Protein AF-A0A941VKL2-F1 (afdb_monomer)

Mean predicted aligned error: 4.34 Å

Solvent-accessible surface area (backbone atoms only — not comparable to full-atom values): 3890 Å² total; per-residue (Å²): 134,80,76,37,49,49,58,51,46,34,51,52,18,46,35,34,69,72,65,77,38,62,60,69,63,49,51,48,39,58,73,72,40,47,62,51,60,49,39,72,74,75,47,58,73,94,30,62,58,90,70,56,66,90,72,26,42,80,56,70,80,79,80,127

Secondary structure (DSSP, 8-state):
-PPPHHHHHHHHHHHHHTTSS-HHHHHHHHHTTHHHHHHHHHS-GGG-----GGGSTT------

Radius of gyration: 11.57 Å; Cα contacts (8 Å, |Δi|>4): 53; chains: 1; bounding box: 24×19×35 Å

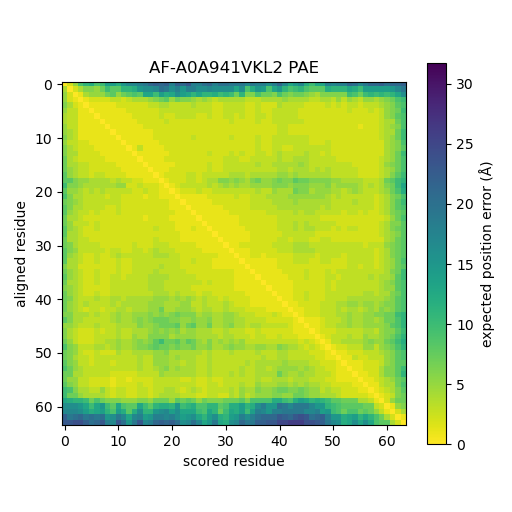Nearest PDB structures (foldseek):
  1imf-assembly1_A-2  TM=5.533E-01  e=8.355E+00  Homo sapiens
  8w7l-assembly1_B  TM=3.313E-01  e=5.986E+00  Streptococcus pneumoniae

Sequence (64 aa):
KGRTLMEALCVLGSMKLEGQIDPDLFDIFINEKVYLSYAEKFLSPKQIDNVVLSQIPGYASPTQ

Foldseek 3Di:
DDAALQRVLQVVLVCVVVVVDDLVVNQCCVVVVVSVVCCVVPNDPVRHDDHDQVNRHNDDNPPD

Structure (mmCIF, N/CA/C/O backbone):
data_AF-A0A941VKL2-F1
#
_entry.id   AF-A0A941VKL2-F1
#
loop_
_atom_site.group_PDB
_atom_site.id
_atom_site.type_symbol
_atom_site.label_atom_id
_atom_site.label_alt_id
_atom_site.label_comp_id
_atom_site.label_asym_id
_atom_site.label_entity_id
_atom_site.label_seq_id
_atom_site.pdbx_PDB_ins_code
_atom_site.Cartn_x
_atom_site.Cartn_y
_atom_site.Cartn_z
_atom_site.occupancy
_atom_site.B_iso_or_equiv
_atom_site.auth_seq_id
_atom_site.auth_comp_id
_atom_site.auth_asym_id
_atom_site.auth_atom_id
_atom_site.pdbx_PDB_model_num
ATOM 1 N N . LYS A 1 1 ?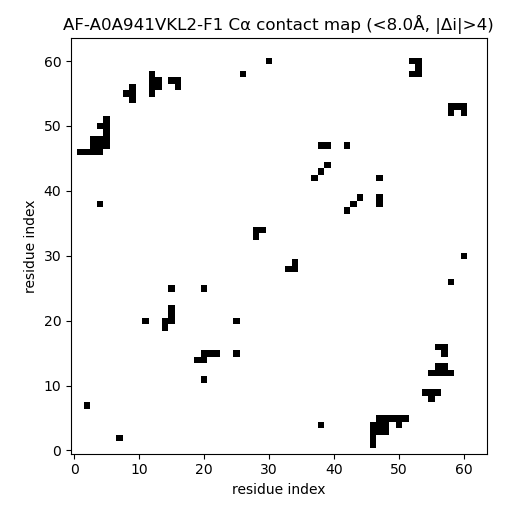 4.605 -4.736 17.453 1.00 55.84 1 LYS A N 1
ATOM 2 C CA . LYS A 1 1 ? 3.969 -3.679 16.630 1.00 55.84 1 LYS A CA 1
ATOM 3 C C . LYS A 1 1 ? 3.850 -4.237 15.222 1.00 55.84 1 LYS A C 1
ATOM 5 O O . LYS A 1 1 ? 4.879 -4.608 14.677 1.00 55.84 1 LYS A O 1
ATOM 10 N N . GLY A 1 2 ? 2.633 -4.433 14.714 1.00 65.44 2 GLY A N 1
ATOM 11 C CA . GLY A 1 2 ? 2.445 -4.835 13.317 1.00 65.44 2 GLY A CA 1
ATOM 12 C C . GLY A 1 2 ? 2.790 -3.669 12.394 1.00 65.44 2 GLY A C 1
ATOM 13 O O . GLY A 1 2 ? 2.636 -2.521 12.813 1.00 65.44 2 GLY A O 1
ATOM 14 N N . ARG A 1 3 ? 3.271 -3.967 11.184 1.00 78.88 3 ARG A N 1
ATOM 15 C CA . ARG A 1 3 ? 3.464 -2.955 10.138 1.00 78.88 3 ARG A CA 1
ATOM 16 C C . ARG A 1 3 ? 2.124 -2.313 9.792 1.00 78.88 3 ARG A C 1
ATOM 18 O O . ARG A 1 3 ? 1.081 -2.978 9.889 1.00 78.88 3 ARG A O 1
ATOM 25 N N . THR A 1 4 ? 2.160 -1.037 9.435 1.00 89.62 4 THR A N 1
ATOM 26 C CA . THR A 1 4 ? 0.972 -0.338 8.941 1.00 89.62 4 THR A CA 1
ATOM 27 C C . THR A 1 4 ? 0.696 -0.719 7.484 1.00 89.62 4 THR A C 1
ATOM 29 O O . THR A 1 4 ? 1.545 -1.314 6.809 1.00 89.62 4 THR A O 1
ATOM 32 N N . LEU A 1 5 ? -0.507 -0.422 6.997 1.00 91.44 5 LEU A N 1
ATOM 33 C CA . LEU A 1 5 ? -0.903 -0.689 5.618 1.00 91.44 5 LEU A CA 1
ATOM 34 C C . LEU A 1 5 ? 0.031 0.023 4.630 1.00 91.44 5 LEU A C 1
ATOM 36 O O . LEU A 1 5 ? 0.478 -0.595 3.667 1.00 91.44 5 LEU A O 1
ATOM 40 N N . MET A 1 6 ? 0.393 1.276 4.905 1.00 92.81 6 MET A N 1
ATOM 41 C CA . MET A 1 6 ? 1.331 2.031 4.076 1.00 92.81 6 MET A CA 1
ATOM 42 C C . MET A 1 6 ? 2.729 1.404 4.043 1.00 92.81 6 MET A C 1
ATOM 44 O O . MET A 1 6 ? 3.312 1.279 2.970 1.00 92.81 6 MET A O 1
ATOM 48 N N . GLU A 1 7 ? 3.261 0.937 5.178 1.00 91.69 7 GLU A N 1
ATOM 49 C CA . GLU A 1 7 ? 4.555 0.237 5.190 1.00 91.69 7 GLU A CA 1
ATOM 50 C C . GLU A 1 7 ? 4.523 -1.044 4.346 1.00 91.69 7 GLU A C 1
ATOM 52 O O . GLU A 1 7 ? 5.483 -1.346 3.638 1.00 91.69 7 GLU A O 1
ATOM 57 N N . ALA A 1 8 ? 3.421 -1.799 4.402 1.00 92.00 8 ALA A N 1
ATOM 58 C CA . ALA A 1 8 ? 3.258 -3.000 3.589 1.00 92.00 8 ALA A CA 1
ATOM 59 C C . ALA A 1 8 ? 3.218 -2.667 2.089 1.00 92.00 8 ALA A C 1
ATOM 61 O O . ALA A 1 8 ? 3.883 -3.334 1.297 1.00 92.00 8 ALA A O 1
ATOM 62 N N . LEU A 1 9 ? 2.498 -1.609 1.706 1.00 93.00 9 LEU A N 1
ATOM 63 C CA . LEU A 1 9 ? 2.435 -1.136 0.323 1.00 93.00 9 LEU A CA 1
ATOM 64 C C . LEU A 1 9 ? 3.783 -0.621 -0.185 1.00 93.00 9 LEU A C 1
ATOM 66 O O . LEU A 1 9 ? 4.136 -0.902 -1.327 1.00 93.00 9 LEU A O 1
ATOM 70 N N . CYS A 1 10 ? 4.568 0.057 0.657 1.00 93.38 10 CYS A N 1
ATOM 71 C CA . CYS A 1 10 ? 5.930 0.456 0.304 1.00 93.38 10 CYS A CA 1
ATOM 72 C C . CYS A 1 10 ? 6.813 -0.749 -0.018 1.00 93.38 10 CYS A C 1
ATOM 74 O O . CYS A 1 10 ? 7.508 -0.741 -1.030 1.00 93.38 10 CYS A O 1
ATOM 76 N N . VAL A 1 11 ? 6.755 -1.798 0.807 1.00 92.88 11 VAL A N 1
ATOM 77 C CA . VAL A 1 11 ? 7.515 -3.031 0.562 1.00 92.88 11 VAL A CA 1
ATOM 78 C C . VAL A 1 11 ? 7.076 -3.694 -0.743 1.00 92.88 11 VAL A C 1
ATOM 80 O O . VAL A 1 11 ? 7.929 -4.069 -1.540 1.00 92.88 11 VAL A O 1
ATOM 83 N N . LEU A 1 12 ? 5.768 -3.797 -1.002 1.00 92.56 12 LEU A N 1
ATOM 84 C CA . LEU A 1 12 ? 5.270 -4.361 -2.262 1.00 92.56 12 LEU A CA 1
ATOM 85 C C . LEU A 1 12 ? 5.707 -3.526 -3.477 1.00 92.56 12 LEU A C 1
ATOM 87 O O . LEU A 1 12 ? 6.089 -4.082 -4.503 1.00 92.56 12 LEU A O 1
ATOM 91 N N . GLY A 1 13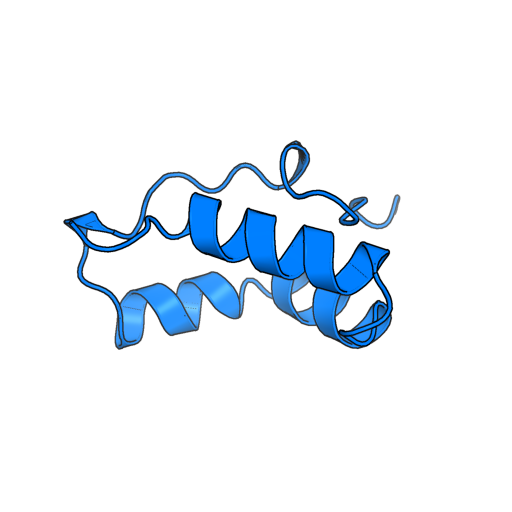 ? 5.718 -2.200 -3.345 1.00 93.56 13 GLY A N 1
ATOM 92 C CA . GLY A 1 13 ? 6.230 -1.298 -4.370 1.00 93.56 13 GLY A CA 1
ATOM 93 C C . GLY A 1 13 ? 7.725 -1.492 -4.654 1.00 93.56 13 GLY A C 1
ATOM 94 O O . GLY A 1 13 ? 8.147 -1.528 -5.809 1.00 93.56 13 GLY A O 1
ATOM 95 N N . SER A 1 14 ? 8.540 -1.706 -3.616 1.00 94.19 14 SER A N 1
ATOM 96 C CA . SER A 1 14 ? 9.953 -2.069 -3.782 1.00 94.19 14 SER A CA 1
ATOM 97 C C . SER A 1 14 ? 10.112 -3.421 -4.479 1.00 94.19 14 SER A C 1
ATOM 99 O O . SER A 1 14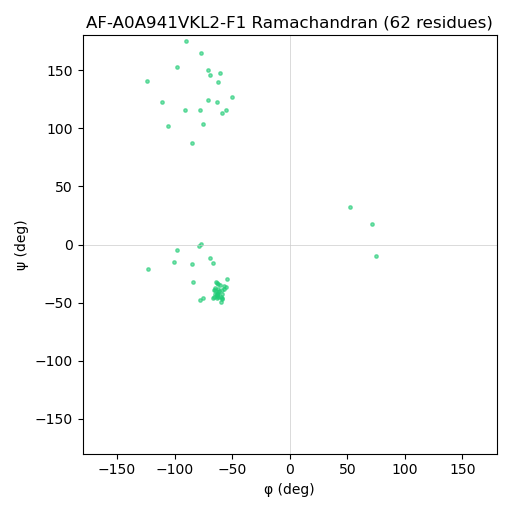 ? 10.890 -3.525 -5.420 1.00 94.19 14 SER A O 1
ATOM 101 N N . MET A 1 15 ? 9.308 -4.421 -4.113 1.00 93.25 15 MET A N 1
ATOM 102 C CA . MET A 1 15 ? 9.330 -5.735 -4.763 1.00 93.25 15 MET A CA 1
ATOM 103 C C . MET A 1 15 ? 8.931 -5.670 -6.248 1.00 93.25 15 MET A C 1
ATOM 105 O O . MET A 1 15 ? 9.480 -6.422 -7.053 1.00 93.25 15 MET A O 1
ATOM 109 N N . LYS A 1 16 ? 8.024 -4.756 -6.637 1.00 93.25 16 LYS A N 1
ATOM 110 C CA . LYS A 1 16 ? 7.755 -4.437 -8.052 1.00 93.25 16 LYS A C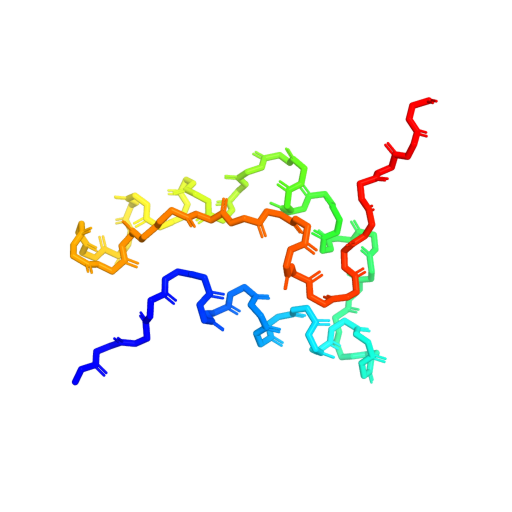A 1
ATOM 111 C C . LYS A 1 16 ? 9.018 -3.918 -8.742 1.00 93.25 16 LYS A C 1
ATOM 113 O O . LYS A 1 16 ? 9.366 -4.402 -9.814 1.00 93.25 16 LYS A O 1
ATOM 118 N N . LEU A 1 17 ? 9.709 -2.946 -8.139 1.00 91.75 17 LEU A N 1
ATOM 119 C CA . LEU A 1 17 ? 10.942 -2.373 -8.699 1.00 91.75 17 LEU A CA 1
ATOM 120 C C . LEU A 1 17 ? 12.068 -3.407 -8.829 1.00 91.75 17 LEU A C 1
ATOM 122 O O . LEU A 1 17 ? 12.848 -3.349 -9.775 1.00 91.75 17 LEU A O 1
ATOM 126 N N . GLU A 1 18 ? 12.134 -4.363 -7.905 1.00 93.94 18 GLU A N 1
ATOM 127 C CA . GLU A 1 18 ? 13.082 -5.482 -7.929 1.00 93.94 18 GLU A CA 1
ATOM 128 C C . GLU A 1 18 ? 12.667 -6.607 -8.899 1.00 93.94 18 GLU A C 1
ATOM 130 O O . GLU A 1 18 ? 13.388 -7.594 -9.041 1.00 93.94 18 GLU A O 1
ATOM 135 N N . GLY A 1 19 ? 11.520 -6.480 -9.579 1.00 92.06 19 GLY A N 1
ATOM 136 C CA . GLY A 1 19 ? 11.016 -7.471 -10.535 1.00 92.06 19 GLY A CA 1
ATOM 137 C C . GLY A 1 19 ? 10.506 -8.761 -9.888 1.00 92.06 19 GLY A C 1
ATOM 138 O O . GLY A 1 19 ? 10.377 -9.780 -10.563 1.00 92.06 19 GLY A O 1
ATOM 139 N N . GLN A 1 20 ? 10.229 -8.744 -8.581 1.00 93.44 20 GLN A N 1
ATOM 140 C CA . GLN A 1 20 ? 9.677 -9.890 -7.851 1.00 93.44 20 GLN A CA 1
ATOM 141 C C . GLN A 1 20 ? 8.148 -9.975 -7.943 1.00 93.44 20 GLN A C 1
ATOM 143 O O . GLN A 1 20 ? 7.571 -11.018 -7.632 1.00 93.44 20 GLN A O 1
ATOM 148 N N . ILE A 1 21 ? 7.493 -8.881 -8.335 1.00 91.00 21 ILE A N 1
ATOM 149 C CA . ILE A 1 21 ? 6.044 -8.781 -8.524 1.00 91.00 21 ILE A CA 1
ATOM 150 C C . ILE A 1 21 ? 5.776 -8.307 -9.947 1.00 91.00 21 ILE A C 1
ATOM 152 O O . ILE A 1 21 ? 6.478 -7.437 -10.462 1.00 91.00 21 ILE A O 1
ATOM 156 N N . ASP A 1 22 ? 4.741 -8.873 -10.560 1.00 93.12 22 ASP A N 1
ATOM 157 C CA . ASP A 1 22 ? 4.260 -8.445 -11.865 1.00 93.12 22 ASP A CA 1
ATOM 158 C C . ASP A 1 22 ? 3.745 -6.988 -11.803 1.00 93.12 22 ASP A C 1
ATOM 160 O O . ASP A 1 22 ? 2.878 -6.677 -10.973 1.00 93.12 22 ASP A O 1
ATOM 164 N N . PRO A 1 23 ? 4.297 -6.073 -12.621 1.00 90.25 23 PRO A N 1
ATOM 165 C CA . PRO A 1 23 ? 3.986 -4.654 -12.536 1.00 90.25 23 PRO A CA 1
ATOM 166 C C . PRO A 1 23 ? 2.530 -4.342 -12.891 1.00 90.25 23 PRO A C 1
ATOM 168 O O . PRO A 1 23 ? 1.925 -3.521 -12.203 1.00 90.25 23 PRO A O 1
ATOM 171 N N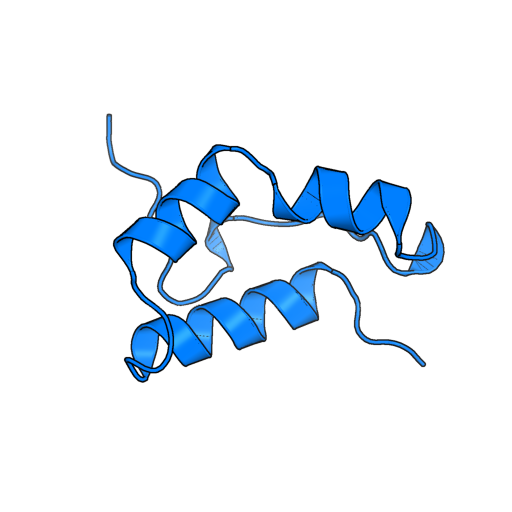 . ASP A 1 24 ? 1.959 -5.016 -13.891 1.00 91.19 24 ASP A N 1
ATOM 172 C CA . ASP A 1 24 ? 0.565 -4.840 -14.303 1.00 91.19 24 ASP A CA 1
ATOM 173 C C . ASP A 1 24 ? -0.397 -5.311 -13.205 1.00 91.19 24 ASP A C 1
ATOM 175 O O . ASP A 1 24 ? -1.338 -4.601 -12.842 1.00 91.19 24 ASP A O 1
ATOM 179 N N . LEU A 1 25 ? -0.133 -6.476 -12.603 1.00 91.25 25 LEU A N 1
ATOM 180 C CA . LEU A 1 25 ? -0.929 -6.985 -11.486 1.00 91.25 25 LEU A CA 1
ATOM 181 C C . LEU A 1 25 ? -0.867 -6.049 -10.277 1.00 91.25 25 LEU A C 1
ATOM 183 O O . LEU A 1 25 ? -1.890 -5.806 -9.633 1.00 91.25 25 LEU A O 1
ATOM 187 N N . PHE A 1 26 ? 0.320 -5.529 -9.961 1.00 92.81 26 PHE A N 1
ATOM 188 C CA . PHE A 1 26 ? 0.480 -4.570 -8.874 1.00 92.81 26 PHE A CA 1
ATOM 189 C C . PHE A 1 26 ? -0.290 -3.277 -9.153 1.00 92.81 26 PHE A C 1
ATOM 191 O O . PHE A 1 26 ? -1.007 -2.792 -8.279 1.00 92.81 26 PHE A O 1
ATOM 198 N N . ASP A 1 27 ? -0.206 -2.744 -10.370 1.00 91.38 27 ASP A N 1
ATOM 199 C CA . ASP A 1 27 ? -0.894 -1.507 -10.726 1.00 91.38 27 ASP A CA 1
ATOM 200 C C . ASP A 1 27 ? -2.419 -1.677 -10.671 1.00 91.38 27 ASP A C 1
ATOM 202 O O . ASP A 1 27 ? -3.106 -0.802 -10.141 1.00 91.38 27 ASP A O 1
ATOM 206 N N . ILE A 1 28 ? -2.963 -2.820 -11.105 1.00 92.00 28 ILE A N 1
ATOM 207 C CA . ILE A 1 28 ? -4.390 -3.151 -10.936 1.00 92.00 28 ILE A CA 1
ATOM 208 C C . ILE A 1 28 ? -4.749 -3.269 -9.450 1.00 92.00 28 ILE A C 1
ATOM 210 O O . ILE A 1 28 ? -5.744 -2.699 -9.006 1.00 92.00 28 ILE A O 1
ATOM 214 N N . PHE A 1 29 ? -3.932 -3.969 -8.659 1.00 92.00 29 PHE A N 1
ATOM 215 C CA . PHE A 1 29 ? -4.152 -4.162 -7.222 1.00 92.00 29 PHE A CA 1
ATOM 216 C C . PHE A 1 29 ? -4.260 -2.834 -6.455 1.00 92.00 29 PHE A C 1
ATOM 218 O O . PHE A 1 29 ? -5.088 -2.710 -5.543 1.00 92.00 29 PHE A O 1
ATOM 225 N N . ILE A 1 30 ? -3.452 -1.838 -6.837 1.00 92.25 30 ILE A N 1
ATOM 226 C CA . ILE A 1 30 ? -3.496 -0.488 -6.271 1.00 92.25 30 ILE A CA 1
ATOM 227 C C . ILE A 1 30 ? -4.660 0.334 -6.843 1.00 92.25 30 ILE A C 1
ATOM 229 O O . ILE A 1 30 ? -5.409 0.925 -6.062 1.00 92.25 30 ILE A O 1
ATOM 233 N N . ASN A 1 31 ? -4.858 0.351 -8.165 1.00 91.25 31 ASN A N 1
ATOM 234 C CA . ASN A 1 31 ? -5.930 1.119 -8.815 1.00 91.25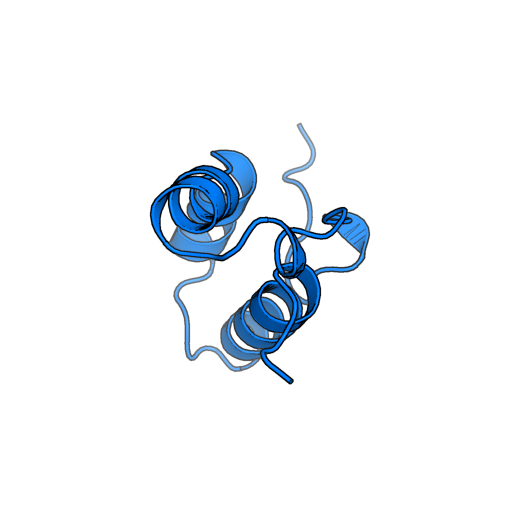 31 ASN A CA 1
ATOM 235 C C . ASN A 1 31 ? -7.322 0.711 -8.318 1.00 91.25 31 ASN A C 1
ATOM 237 O O . ASN A 1 31 ? -8.119 1.562 -7.921 1.00 91.25 31 ASN A O 1
ATOM 241 N N . GLU A 1 32 ? -7.578 -0.593 -8.250 1.00 92.50 32 GLU A N 1
ATOM 242 C CA . GLU A 1 32 ? -8.855 -1.157 -7.800 1.00 92.50 32 GLU A CA 1
ATOM 243 C C . GLU A 1 32 ? -9.012 -1.120 -6.270 1.00 92.50 32 GLU A C 1
ATOM 245 O O . GLU A 1 32 ? -10.017 -1.575 -5.726 1.00 92.50 32 GLU A O 1
ATOM 250 N N . LYS A 1 33 ? -8.017 -0.592 -5.540 1.00 92.00 33 LYS A N 1
ATOM 251 C CA . LYS A 1 33 ? -7.989 -0.533 -4.069 1.00 92.00 33 LYS A CA 1
ATOM 252 C C . LYS A 1 33 ? -8.234 -1.894 -3.407 1.00 92.00 33 LYS A C 1
ATOM 254 O O . LYS A 1 33 ? -8.766 -1.972 -2.296 1.00 92.00 33 LYS A O 1
ATOM 259 N N . VAL A 1 34 ? -7.797 -2.980 -4.048 1.00 93.31 34 VAL A N 1
ATOM 260 C CA . VAL A 1 34 ? -7.931 -4.346 -3.513 1.00 93.31 34 VAL A CA 1
ATOM 261 C C . VAL A 1 34 ? -7.182 -4.470 -2.185 1.00 93.31 34 VAL A C 1
ATOM 263 O O . VAL A 1 34 ? -7.672 -5.116 -1.256 1.00 93.31 34 VAL A O 1
ATOM 266 N N . TYR A 1 35 ? -6.047 -3.776 -2.049 1.00 91.75 35 TYR A N 1
ATOM 267 C CA . TYR A 1 35 ? -5.303 -3.676 -0.791 1.00 91.75 35 TYR A CA 1
ATOM 268 C C . TYR A 1 35 ? -6.157 -3.164 0.375 1.00 91.75 35 TYR A C 1
ATOM 270 O O . TYR A 1 35 ? -5.984 -3.628 1.500 1.00 91.75 35 TYR A O 1
ATOM 278 N N . LEU A 1 36 ? -7.082 -2.232 0.118 1.00 91.25 36 LEU A N 1
ATOM 279 C CA . LEU A 1 36 ? -7.939 -1.647 1.143 1.00 91.25 36 LEU A CA 1
ATOM 280 C C . LEU A 1 36 ? -9.025 -2.638 1.554 1.00 91.25 36 LEU A C 1
ATOM 282 O O . LEU A 1 36 ? -9.181 -2.900 2.740 1.00 91.25 36 LEU A O 1
ATOM 286 N N . SER A 1 37 ? -9.680 -3.278 0.581 1.00 92.00 37 SER A N 1
ATOM 287 C CA . SER A 1 37 ? -10.671 -4.332 0.853 1.00 92.00 37 SER A CA 1
ATOM 288 C C . SER A 1 37 ? -10.062 -5.495 1.648 1.00 92.00 37 SER A C 1
ATOM 290 O O . SER A 1 37 ? -10.685 -6.048 2.556 1.00 92.00 37 SER A O 1
ATOM 292 N N . TYR A 1 38 ? -8.817 -5.863 1.332 1.00 91.81 38 TYR A N 1
ATOM 293 C CA . TYR A 1 38 ? -8.065 -6.852 2.099 1.00 91.81 38 TYR A CA 1
ATOM 294 C C . TYR A 1 38 ? -7.748 -6.342 3.513 1.00 91.81 38 TYR A C 1
ATOM 296 O O . TYR A 1 38 ? -7.969 -7.051 4.495 1.00 91.81 38 TYR A O 1
ATOM 304 N N . ALA A 1 39 ? -7.271 -5.103 3.639 1.00 91.62 39 ALA A N 1
ATOM 305 C CA . ALA A 1 39 ? -6.961 -4.493 4.924 1.00 91.62 39 ALA A CA 1
ATOM 306 C C . ALA A 1 39 ? -8.183 -4.436 5.849 1.00 91.62 39 ALA A C 1
ATOM 308 O O . ALA A 1 39 ? -8.089 -4.843 7.000 1.00 91.62 39 ALA A O 1
ATOM 309 N N . GLU A 1 40 ? -9.341 -4.019 5.348 1.00 91.44 40 GLU A N 1
ATOM 310 C CA . GLU A 1 40 ? -10.577 -3.938 6.131 1.00 91.44 40 GLU A CA 1
ATOM 311 C C . GLU A 1 40 ? -11.063 -5.308 6.618 1.00 91.44 40 GLU A C 1
ATOM 313 O O . GLU A 1 40 ? -11.637 -5.417 7.701 1.00 91.44 40 GLU A O 1
ATOM 318 N N . LYS A 1 41 ? -10.813 -6.368 5.842 1.00 93.06 41 LYS A N 1
ATOM 319 C CA . LYS A 1 41 ? -11.245 -7.729 6.179 1.00 93.06 41 LYS A CA 1
ATOM 320 C C . LYS A 1 41 ? -10.284 -8.462 7.117 1.00 93.06 41 LYS A C 1
ATOM 322 O O . LYS A 1 41 ? -10.730 -9.311 7.888 1.00 93.06 41 LYS A O 1
ATOM 327 N N . PHE A 1 42 ? -8.983 -8.181 7.029 1.00 90.12 42 PHE A N 1
ATOM 328 C CA . PHE A 1 42 ? -7.946 -8.991 7.680 1.00 90.12 42 PHE A CA 1
ATOM 329 C C . PHE A 1 42 ? -7.032 -8.220 8.639 1.00 90.12 42 PHE A C 1
ATOM 331 O O . PHE A 1 42 ? -6.404 -8.843 9.496 1.00 90.12 42 PHE A O 1
ATOM 338 N N . LEU A 1 43 ? -6.929 -6.893 8.525 1.00 88.56 43 LEU A N 1
ATOM 339 C CA . LEU A 1 43 ? -6.108 -6.071 9.414 1.00 88.56 43 LEU A CA 1
ATOM 340 C C . LEU A 1 43 ? -6.949 -5.440 10.520 1.00 88.56 43 LEU A C 1
ATOM 342 O O . LEU A 1 43 ? -8.139 -5.170 10.386 1.00 88.56 43 LEU A O 1
ATOM 346 N N . SER A 1 44 ? -6.296 -5.169 11.648 1.00 89.81 44 SER A N 1
ATOM 347 C CA . SER A 1 44 ? -6.919 -4.367 12.697 1.00 89.81 44 SER A CA 1
ATOM 348 C C . SER A 1 44 ? -7.055 -2.911 12.234 1.00 89.81 44 SER A C 1
ATOM 350 O O . SER A 1 44 ? -6.111 -2.400 11.632 1.00 89.81 44 SER A O 1
ATOM 352 N N . PRO A 1 45 ? -8.113 -2.175 12.624 1.00 87.19 45 PRO A N 1
ATOM 353 C CA . PRO A 1 45 ? -8.289 -0.763 12.258 1.00 87.19 45 PRO A CA 1
ATOM 354 C C . PRO A 1 45 ? -7.092 0.124 12.627 1.00 87.19 45 PRO A C 1
ATOM 356 O O . PRO A 1 45 ? -6.779 1.082 11.938 1.00 87.19 45 PRO A O 1
ATOM 359 N N . LYS A 1 46 ? -6.363 -0.236 13.693 1.00 88.94 46 LYS A N 1
ATOM 360 C CA . LYS A 1 46 ? -5.134 0.448 14.132 1.00 88.94 46 LYS A CA 1
ATOM 361 C C . LYS A 1 46 ? -3.955 0.317 13.155 1.00 88.94 46 LYS A C 1
ATOM 363 O O . LYS A 1 46 ? -2.968 1.023 13.322 1.00 88.94 46 LYS A O 1
ATOM 368 N N . GLN A 1 47 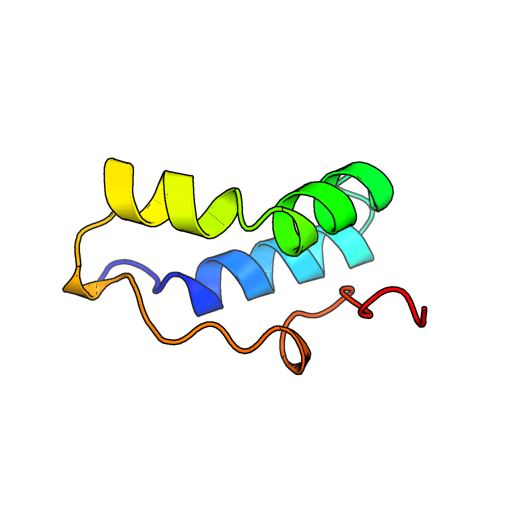? -4.016 -0.623 12.214 1.00 88.06 47 GLN A N 1
ATOM 369 C CA . GLN A 1 47 ? -3.005 -0.849 11.178 1.00 88.06 47 GLN A CA 1
ATOM 370 C C . GLN A 1 47 ? -3.409 -0.240 9.832 1.00 88.06 47 GLN A C 1
ATOM 372 O O . GLN A 1 47 ? -2.557 -0.121 8.958 1.00 88.06 47 GLN A O 1
ATOM 377 N N . ILE A 1 48 ? -4.683 0.127 9.663 1.00 89.94 48 ILE A N 1
ATOM 378 C CA . ILE A 1 48 ? -5.206 0.763 8.454 1.00 89.94 48 ILE A CA 1
ATOM 379 C C . ILE A 1 48 ? -4.946 2.263 8.583 1.00 89.94 48 ILE A C 1
ATOM 381 O O . ILE A 1 48 ? -5.750 3.009 9.137 1.00 89.94 48 ILE A O 1
ATOM 385 N N . ASP A 1 49 ? -3.768 2.690 8.145 1.00 89.00 49 ASP A N 1
ATOM 386 C CA . ASP A 1 49 ? -3.396 4.098 8.096 1.00 89.00 49 ASP A CA 1
ATOM 387 C C . ASP A 1 49 ? -3.767 4.739 6.745 1.00 89.00 49 ASP A C 1
ATOM 389 O O . ASP A 1 49 ? -4.264 4.079 5.829 1.00 89.00 49 ASP A O 1
ATOM 393 N N . ASN A 1 50 ? -3.566 6.053 6.633 1.00 87.12 50 ASN A N 1
ATOM 394 C CA . ASN A 1 50 ? -3.921 6.793 5.429 1.00 87.12 50 ASN A CA 1
ATOM 395 C C . ASN A 1 50 ? -2.904 6.535 4.309 1.00 87.12 50 ASN A C 1
ATOM 397 O O . ASN A 1 50 ? -1.815 7.108 4.299 1.00 87.12 50 ASN A O 1
ATOM 401 N N . VAL A 1 51 ? -3.292 5.710 3.339 1.00 88.94 51 VAL A N 1
ATOM 402 C CA . VAL A 1 51 ? -2.447 5.353 2.196 1.00 88.94 51 VAL A CA 1
ATOM 403 C C . VAL A 1 51 ? -2.294 6.534 1.241 1.00 88.94 51 VAL A C 1
ATOM 405 O O . VAL A 1 51 ? -3.274 7.053 0.703 1.00 88.94 51 VAL A O 1
ATOM 408 N N . VAL A 1 52 ? -1.045 6.915 0.976 1.00 89.06 52 VAL A N 1
ATOM 409 C CA . VAL A 1 52 ? -0.691 7.950 0.002 1.00 89.06 52 VAL A CA 1
ATOM 410 C C . VAL A 1 52 ? -0.102 7.277 -1.232 1.00 89.06 52 VAL A C 1
ATOM 412 O O . VAL A 1 52 ? 1.062 6.891 -1.240 1.00 89.06 52 VAL A O 1
ATOM 415 N N . LEU A 1 53 ? -0.903 7.148 -2.291 1.00 87.94 53 LEU A N 1
ATOM 416 C CA . LEU A 1 53 ? -0.503 6.433 -3.510 1.00 87.94 53 LEU A CA 1
ATOM 417 C C . LEU A 1 53 ? 0.778 6.990 -4.151 1.00 87.94 53 LEU A C 1
ATOM 419 O O . LEU A 1 53 ? 1.597 6.225 -4.641 1.00 87.94 53 LEU A O 1
ATOM 423 N N . SER A 1 54 ? 0.991 8.308 -4.092 1.00 88.25 54 SER A N 1
ATOM 424 C CA . SER A 1 54 ? 2.192 8.965 -4.634 1.00 88.25 54 SER A CA 1
ATOM 425 C C . SER A 1 54 ? 3.483 8.662 -3.865 1.00 88.25 54 SER A C 1
ATOM 427 O O . SER A 1 54 ? 4.563 9.004 -4.334 1.00 88.25 54 SER A O 1
ATOM 429 N N . GLN A 1 55 ? 3.382 8.049 -2.685 1.00 89.50 55 GLN A N 1
ATOM 430 C CA . GLN A 1 55 ? 4.520 7.628 -1.866 1.00 89.50 55 GLN A CA 1
ATOM 431 C C . GLN A 1 55 ? 4.845 6.140 -2.056 1.00 89.50 55 GLN A C 1
ATOM 433 O O . GLN A 1 55 ? 5.820 5.654 -1.487 1.00 89.50 55 GLN A O 1
ATOM 438 N N . ILE A 1 56 ? 4.040 5.406 -2.834 1.00 91.19 56 ILE A N 1
ATOM 439 C CA . ILE A 1 56 ? 4.287 3.994 -3.116 1.00 91.19 56 ILE A CA 1
ATOM 440 C C . ILE A 1 56 ? 5.394 3.906 -4.182 1.00 91.19 56 I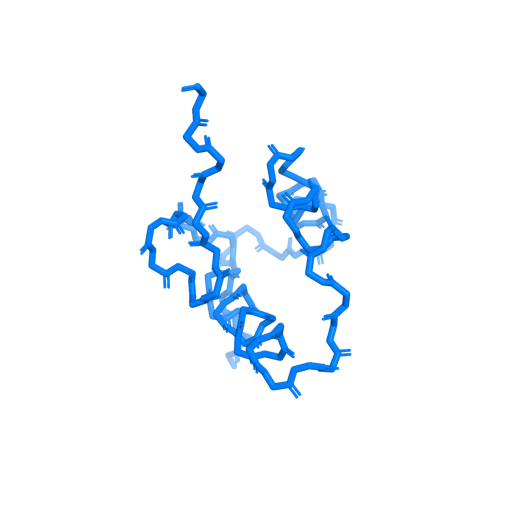LE A C 1
ATOM 442 O O . ILE A 1 56 ? 5.193 4.348 -5.315 1.00 91.19 56 ILE A O 1
ATOM 446 N N . PRO A 1 57 ? 6.566 3.335 -3.859 1.00 90.94 57 PRO A N 1
ATOM 447 C CA . PRO A 1 57 ? 7.645 3.172 -4.821 1.00 90.94 57 PRO A CA 1
ATOM 448 C C . PRO A 1 57 ? 7.198 2.263 -5.969 1.00 90.94 57 PRO A C 1
ATOM 450 O O . PRO A 1 57 ? 6.493 1.282 -5.765 1.00 90.94 57 PRO A O 1
ATOM 453 N N . GLY A 1 58 ? 7.579 2.601 -7.198 1.00 87.56 58 GLY A N 1
ATOM 454 C CA . GLY A 1 58 ? 7.204 1.825 -8.381 1.00 87.56 58 GLY A CA 1
ATOM 455 C C . GLY A 1 58 ? 5.751 1.984 -8.833 1.00 87.56 58 GLY A C 1
ATOM 456 O O . GLY A 1 58 ? 5.446 1.562 -9.944 1.00 87.56 58 GLY A O 1
ATOM 457 N N . TYR A 1 59 ? 4.871 2.629 -8.062 1.00 89.25 59 TYR A N 1
ATOM 458 C CA . TYR A 1 59 ? 3.535 2.999 -8.525 1.00 89.25 59 TYR A CA 1
ATOM 459 C C . TYR A 1 59 ? 3.557 4.401 -9.138 1.00 89.25 59 TYR A C 1
ATOM 461 O O . TYR A 1 59 ? 3.796 5.392 -8.449 1.00 89.25 59 TYR A O 1
ATOM 469 N N . ALA A 1 60 ? 3.270 4.496 -10.431 1.00 78.88 60 ALA A N 1
ATOM 470 C CA . ALA A 1 60 ? 2.881 5.748 -11.058 1.00 78.88 60 ALA A CA 1
ATOM 471 C C . ALA A 1 60 ? 1.409 5.596 -11.419 1.00 78.88 60 ALA A C 1
ATOM 473 O O . ALA A 1 60 ? 1.052 4.654 -12.125 1.00 78.88 60 ALA A O 1
ATOM 474 N N . SER A 1 61 ? 0.551 6.490 -10.918 1.00 65.69 61 SER A N 1
ATOM 475 C CA . SER A 1 61 ? -0.842 6.533 -11.363 1.00 65.69 61 SER A CA 1
ATOM 476 C C . SER A 1 61 ? -0.845 6.545 -12.892 1.00 65.69 61 SER A C 1
ATOM 478 O O . SER A 1 61 ? -0.144 7.402 -13.451 1.00 65.69 61 SER A O 1
ATOM 480 N N . PRO A 1 62 ? -1.572 5.637 -13.568 1.00 63.66 62 PRO A N 1
ATOM 481 C CA . PRO A 1 62 ? -1.676 5.707 -15.012 1.00 63.66 62 PRO A CA 1
ATOM 482 C C . PRO A 1 62 ? -2.204 7.102 -15.330 1.00 63.66 62 PRO A C 1
ATOM 484 O O . PRO A 1 62 ? -3.268 7.505 -14.860 1.00 63.66 62 PRO A O 1
ATOM 487 N N . THR A 1 63 ? -1.377 7.896 -16.009 1.00 49.59 63 THR A N 1
ATOM 488 C CA . THR A 1 63 ? -1.812 9.183 -16.538 1.00 49.59 63 THR A CA 1
ATOM 489 C C . THR A 1 63 ? -2.965 8.848 -17.475 1.00 49.59 63 THR A C 1
ATOM 491 O O . THR A 1 63 ? -2.755 8.104 -18.432 1.00 49.59 63 THR A O 1
ATOM 494 N N . GLN A 1 64 ? -4.178 9.271 -17.109 1.00 43.06 64 GLN A N 1
ATOM 495 C CA . GLN A 1 64 ? -5.346 9.194 -17.986 1.00 43.06 64 GLN A CA 1
ATOM 496 C C . GLN A 1 64 ? -5.057 9.856 -19.331 1.00 43.06 64 GLN A C 1
ATOM 498 O O . GLN A 1 64 ? -4.358 10.897 -19.330 1.00 43.06 64 GLN A O 1
#

pLDDT: mean 87.6, std 10.49, range [43.06, 94.19]